Protein AF-A0A8I0MWJ6-F1 (afdb_monomer)

Organism: NCBI:txid1315280

Secondary structure (DSSP, 8-state):
--HHHHHHHHHHHHHHHHHHHHH-HHHHHHHTT----TT---SS--------HHHHHHHHHHHHHHHHHHHHHHHHHHHHHHHHHHHHHHHHH-HHHIIIIIS---THHHHHHHHHHSTT--HHHHHHHHHH-HHHHHHHHHHHTSTTTS--------

Radius of gyration: 36.86 Å; Cα contacts (8 Å, |Δi|>4): 41; chains: 1; bounding box: 84×35×91 Å

Sequence (158 aa):
MTQENKQIRMAQALSERAHDLLISLNFAQKQIGYIHTFDISYGENIAQRTMLEVEIAAAAKRQESSTTHHKYIAKASKHLHSVIEEAIAKQLHDLDTIYHEVVGIQDSVPAIFDILAVRSASVGRLEPLVNDLSWLGRELVSLVNLPQYRKKNSKASK

Solvent-accessible surface area (backbone atoms only — not comparable to full-atom values): 9499 Å² total; per-residue (Å²): 135,60,71,65,63,52,52,54,53,51,52,51,56,51,50,52,53,53,56,34,43,73,75,31,67,71,55,31,32,53,74,74,64,49,67,90,60,92,79,64,82,63,96,65,86,73,86,66,82,80,73,50,73,69,53,53,53,51,50,52,53,53,50,50,53,54,49,51,53,52,50,49,52,52,51,53,50,53,52,52,53,52,53,50,51,50,52,51,52,54,54,64,70,38,53,66,57,42,44,52,71,71,68,54,61,57,75,50,54,62,54,49,51,57,43,64,73,39,98,78,60,49,68,84,71,45,52,63,44,40,63,74,33,67,66,57,47,52,51,52,54,53,56,53,66,33,80,90,62,44,80,77,78,83,72,87,81,131

Structure (mmCIF, N/CA/C/O backbone):
data_AF-A0A8I0MWJ6-F1
#
_entry.id   AF-A0A8I0MWJ6-F1
#
loop_
_atom_site.group_PDB
_atom_site.id
_atom_site.type_symbol
_atom_site.label_atom_id
_atom_site.label_alt_id
_atom_site.label_comp_id
_atom_site.label_asym_id
_atom_site.label_entity_id
_atom_site.label_seq_id
_atom_site.pdbx_PDB_ins_code
_atom_site.Cartn_x
_atom_site.Cartn_y
_atom_site.Cartn_z
_atom_site.occupancy
_atom_site.B_iso_or_equiv
_atom_site.auth_seq_id
_atom_site.auth_comp_id
_atom_site.auth_asym_id
_atom_site.auth_atom_id
_atom_site.pdbx_PDB_model_num
ATOM 1 N N . MET A 1 1 ? 22.028 11.726 53.656 1.00 52.94 1 MET A N 1
ATOM 2 C CA . MET A 1 1 ? 21.129 12.188 52.573 1.00 52.94 1 MET A CA 1
ATOM 3 C C . MET A 1 1 ? 20.619 13.575 52.942 1.00 52.94 1 MET A C 1
ATOM 5 O O . MET A 1 1 ? 19.844 13.688 53.880 1.00 52.94 1 MET A O 1
ATOM 9 N N . THR A 1 2 ? 21.128 14.629 52.302 1.00 75.12 2 THR A N 1
ATOM 10 C CA . THR A 1 2 ? 20.752 16.033 52.566 1.00 75.12 2 THR A CA 1
ATOM 11 C C . THR A 1 2 ? 19.301 16.311 52.160 1.00 75.12 2 THR A C 1
ATOM 13 O O . THR A 1 2 ? 18.804 15.719 51.203 1.00 75.12 2 THR A O 1
ATOM 16 N N . GLN A 1 3 ? 18.604 17.194 52.887 1.00 73.69 3 GLN A N 1
ATOM 17 C CA . GLN A 1 3 ? 17.187 17.507 52.633 1.00 73.69 3 GLN A CA 1
ATOM 18 C C . GLN A 1 3 ? 16.920 18.005 51.205 1.00 73.69 3 GLN A C 1
ATOM 20 O O . GLN A 1 3 ? 15.888 17.689 50.620 1.00 73.69 3 GLN A O 1
ATOM 25 N N . GLU A 1 4 ? 17.889 18.699 50.622 1.00 75.25 4 GLU A N 1
ATOM 26 C CA . GLU A 1 4 ? 17.861 19.191 49.246 1.00 75.25 4 GLU A CA 1
ATOM 27 C C . GLU A 1 4 ? 17.714 18.055 48.218 1.00 75.25 4 GLU A C 1
ATOM 29 O O . GLU A 1 4 ? 16.843 18.089 47.352 1.00 75.25 4 GLU A O 1
ATOM 34 N N . ASN A 1 5 ? 18.448 16.954 48.403 1.00 83.19 5 ASN A N 1
ATOM 35 C CA . ASN A 1 5 ? 18.334 15.770 47.548 1.00 83.19 5 ASN A CA 1
ATOM 36 C C . ASN A 1 5 ? 16.956 15.096 47.644 1.00 83.19 5 ASN A C 1
ATOM 38 O O . ASN A 1 5 ? 16.503 14.465 46.689 1.00 83.19 5 ASN A O 1
ATOM 42 N N . LYS A 1 6 ? 16.269 15.218 48.787 1.00 82.38 6 LYS A N 1
ATOM 43 C CA . LYS A 1 6 ? 14.899 14.714 48.946 1.00 82.38 6 LYS A CA 1
ATOM 44 C C . LYS A 1 6 ? 13.906 15.585 48.172 1.00 82.38 6 LYS A C 1
ATOM 46 O O . LYS A 1 6 ? 13.012 15.041 47.531 1.00 82.38 6 LYS A O 1
ATOM 51 N N . GLN A 1 7 ? 14.073 16.908 48.204 1.00 85.44 7 GLN A N 1
ATOM 52 C CA . GLN A 1 7 ? 13.213 17.839 47.468 1.00 85.44 7 GLN A CA 1
ATOM 53 C C . GLN A 1 7 ? 13.340 17.667 45.952 1.00 85.44 7 GLN A C 1
ATOM 55 O O . GLN A 1 7 ? 12.320 17.584 45.272 1.00 85.44 7 GLN A O 1
ATOM 60 N N . ILE A 1 8 ? 14.562 17.502 45.437 1.00 87.06 8 ILE A N 1
ATOM 61 C CA . ILE A 1 8 ? 14.804 17.262 44.005 1.00 87.06 8 ILE A CA 1
ATOM 62 C C . ILE A 1 8 ? 14.107 15.978 43.539 1.00 87.06 8 ILE A C 1
ATOM 64 O O . ILE A 1 8 ? 13.392 15.988 42.539 1.00 87.06 8 ILE A O 1
ATOM 68 N N . ARG A 1 9 ? 14.230 14.887 44.305 1.00 85.06 9 ARG A N 1
ATOM 69 C CA . ARG A 1 9 ? 13.552 13.619 43.985 1.00 85.06 9 ARG A CA 1
ATOM 70 C C . ARG A 1 9 ? 12.029 13.737 44.017 1.00 85.06 9 ARG A C 1
ATOM 72 O O . ARG A 1 9 ? 11.360 13.142 43.180 1.00 85.06 9 ARG A O 1
ATOM 79 N N . MET A 1 10 ? 11.476 14.502 44.961 1.00 86.06 10 MET A N 1
ATOM 80 C CA . MET A 1 10 ? 10.030 14.747 45.017 1.00 86.06 10 MET A CA 1
ATOM 81 C C . MET A 1 10 ? 9.546 15.557 43.812 1.00 86.06 10 MET A C 1
ATOM 83 O O . MET A 1 10 ? 8.520 15.210 43.236 1.00 86.06 10 MET A O 1
ATOM 87 N N . ALA A 1 11 ? 10.287 16.587 43.397 1.00 89.94 11 ALA A N 1
ATOM 88 C CA . ALA A 1 11 ? 9.952 17.381 42.217 1.00 89.94 11 ALA A CA 1
ATOM 89 C C . ALA A 1 11 ? 9.999 16.544 40.926 1.00 89.94 11 ALA A C 1
ATOM 91 O O . ALA A 1 11 ? 9.089 16.635 40.103 1.00 89.94 11 ALA A O 1
ATOM 92 N N . GLN A 1 12 ? 11.011 15.681 40.781 1.00 90.06 12 GLN A N 1
ATOM 93 C CA . GLN A 1 12 ? 11.120 14.748 39.652 1.00 90.06 12 GLN A CA 1
ATOM 94 C C . GLN A 1 12 ? 9.941 13.769 39.611 1.00 90.06 12 GLN A C 1
ATOM 96 O O . GLN A 1 12 ? 9.262 13.681 38.592 1.00 90.06 12 GLN A O 1
ATOM 101 N N . ALA A 1 13 ? 9.614 13.134 40.741 1.00 87.06 13 ALA A N 1
ATOM 102 C CA . ALA A 1 13 ? 8.480 12.214 40.827 1.00 87.06 13 ALA A CA 1
ATOM 103 C C . ALA A 1 13 ? 7.126 12.899 40.552 1.00 87.06 13 ALA A C 1
ATOM 105 O O . ALA A 1 13 ? 6.216 12.283 39.999 1.00 87.06 13 ALA A O 1
ATOM 106 N N . LEU A 1 14 ? 6.966 14.170 40.941 1.00 88.19 14 LEU A N 1
ATOM 107 C CA . LEU A 1 14 ? 5.748 14.933 40.660 1.00 88.19 14 LEU A CA 1
ATOM 108 C C . LEU A 1 14 ? 5.628 15.274 39.169 1.00 88.19 14 LEU A C 1
ATOM 110 O O . LEU A 1 14 ? 4.539 15.190 38.607 1.00 88.19 14 LEU A O 1
ATOM 114 N N . SER A 1 15 ? 6.751 15.627 38.536 1.00 90.88 15 SER A N 1
ATOM 115 C CA . SER A 1 15 ? 6.820 15.897 37.101 1.00 90.88 15 SER A CA 1
ATOM 116 C C . SER A 1 15 ? 6.465 14.654 36.289 1.00 90.88 15 SER A C 1
ATOM 118 O O . SER A 1 15 ? 5.595 14.725 35.427 1.00 90.88 15 SER A O 1
ATOM 120 N N . GLU A 1 16 ? 7.060 13.501 36.599 1.00 87.19 16 GLU A N 1
ATOM 121 C CA . GLU A 1 16 ? 6.761 12.228 35.923 1.00 87.19 16 GLU A CA 1
ATOM 122 C C . GLU A 1 16 ? 5.267 11.885 36.010 1.00 87.19 16 GLU A C 1
ATOM 124 O O . GLU A 1 16 ? 4.615 11.684 34.988 1.00 87.19 16 GLU A O 1
ATOM 129 N N . ARG A 1 17 ? 4.676 11.972 37.211 1.00 85.56 17 ARG A N 1
ATOM 130 C CA . ARG A 1 17 ? 3.233 11.739 37.407 1.00 85.56 17 ARG A CA 1
ATOM 131 C C . ARG A 1 17 ? 2.350 12.702 36.615 1.00 85.56 17 ARG A C 1
ATOM 133 O O . ARG A 1 17 ? 1.278 12.309 36.161 1.00 85.56 17 ARG A O 1
ATOM 140 N N . ALA A 1 18 ? 2.764 13.961 36.471 1.00 88.88 18 ALA A N 1
ATOM 141 C CA . ALA A 1 18 ? 2.028 14.938 35.674 1.00 88.88 18 ALA A CA 1
ATOM 142 C C . ALA A 1 18 ? 2.074 14.592 34.178 1.00 88.88 18 ALA A C 1
ATOM 144 O O . ALA A 1 18 ? 1.047 14.679 33.507 1.00 88.88 18 ALA A O 1
ATOM 145 N N . HIS A 1 19 ? 3.228 14.145 33.670 1.00 89.06 19 HIS A N 1
ATOM 146 C CA . HIS A 1 19 ? 3.366 13.684 32.287 1.00 89.06 19 HIS A CA 1
ATOM 147 C C . HIS A 1 19 ? 2.505 12.445 32.015 1.00 89.06 19 HIS A C 1
ATOM 149 O O . HIS A 1 19 ? 1.809 12.399 31.002 1.00 89.06 19 HIS A O 1
ATOM 155 N N . ASP A 1 20 ? 2.470 11.487 32.942 1.00 87.31 20 ASP A N 1
ATOM 156 C CA . ASP A 1 20 ? 1.639 10.286 32.799 1.00 87.31 20 ASP A CA 1
ATOM 157 C C . ASP A 1 20 ? 0.139 10.625 32.741 1.00 87.31 20 ASP A C 1
ATOM 159 O O . ASP A 1 20 ? -0.625 10.000 31.998 1.00 87.31 20 ASP A O 1
ATOM 163 N N . LEU A 1 21 ? -0.291 11.652 33.486 1.00 88.19 21 LEU A N 1
ATOM 164 C CA . LEU A 1 21 ? -1.679 12.120 33.498 1.00 88.19 21 LEU A CA 1
ATOM 165 C C . LEU A 1 21 ? -2.094 12.781 32.174 1.00 88.19 21 LEU A C 1
ATOM 167 O O . LEU A 1 21 ? -3.261 12.684 31.792 1.00 88.19 21 LEU A O 1
ATOM 171 N N . LEU A 1 22 ? -1.154 13.418 31.466 1.00 89.38 22 LEU A N 1
ATOM 172 C CA . LEU A 1 22 ? -1.404 14.008 30.145 1.00 89.38 22 LEU A CA 1
ATOM 173 C C . LEU A 1 22 ? -1.684 12.946 29.075 1.00 89.38 22 LEU A C 1
ATOM 175 O O . LEU A 1 22 ? -2.385 13.234 28.108 1.00 89.38 22 LEU A O 1
ATOM 179 N N . ILE A 1 23 ? -1.168 11.726 29.248 1.00 88.38 23 ILE A N 1
ATOM 180 C CA . ILE A 1 23 ? -1.434 10.608 28.338 1.00 88.38 23 ILE A CA 1
ATOM 181 C C . ILE A 1 23 ? -2.853 10.081 28.575 1.00 88.38 23 ILE A C 1
ATOM 183 O O . ILE A 1 23 ? -3.667 10.046 27.654 1.00 88.38 23 ILE A O 1
ATOM 187 N N . SER A 1 24 ? -3.159 9.652 29.805 1.00 83.38 24 SER A N 1
ATOM 188 C CA . SER A 1 24 ? -4.526 9.357 30.258 1.00 83.38 24 SER A CA 1
ATOM 189 C C . SER A 1 24 ? -4.566 9.060 31.759 1.00 83.38 24 SER A C 1
ATOM 191 O O . SER A 1 24 ? -3.588 8.598 32.347 1.00 83.38 24 SER A O 1
ATOM 193 N N . LEU A 1 25 ? -5.748 9.200 32.369 1.00 82.94 25 LEU A N 1
ATOM 194 C CA . LEU A 1 25 ? -5.969 8.831 33.771 1.00 82.94 25 LEU A CA 1
ATOM 195 C C . LEU A 1 25 ? -5.666 7.345 34.052 1.00 82.94 25 LEU A C 1
ATOM 197 O O . LEU A 1 25 ? -5.062 7.024 35.069 1.00 82.94 25 LEU A O 1
ATOM 201 N N . ASN A 1 26 ? -6.045 6.445 33.139 1.00 76.81 26 ASN A N 1
ATOM 202 C CA . ASN A 1 26 ? -5.814 5.001 33.280 1.00 76.81 26 ASN A CA 1
ATOM 203 C C . ASN A 1 26 ? -4.313 4.660 33.194 1.00 76.81 26 ASN A C 1
ATOM 205 O O . ASN A 1 26 ? -3.811 3.827 33.945 1.00 76.81 26 ASN A O 1
ATOM 209 N N . PHE A 1 27 ? -3.572 5.343 32.317 1.00 80.25 27 PHE A N 1
ATOM 210 C CA . PHE A 1 27 ? -2.122 5.181 32.203 1.00 80.25 27 PHE A CA 1
ATOM 211 C C . PHE A 1 27 ? -1.400 5.633 33.481 1.00 80.25 27 PHE A C 1
ATOM 213 O O . PHE A 1 27 ? -0.633 4.858 34.052 1.00 80.25 27 PHE A O 1
ATOM 220 N N . ALA A 1 28 ? -1.734 6.823 33.995 1.00 83.25 28 ALA A N 1
ATOM 221 C CA . ALA A 1 28 ? -1.195 7.325 35.260 1.00 83.25 28 ALA A CA 1
ATOM 222 C C . ALA A 1 28 ? -1.490 6.384 36.439 1.00 83.25 28 ALA A C 1
ATOM 224 O O . ALA A 1 28 ? -0.613 6.129 37.261 1.00 83.25 28 ALA A O 1
ATOM 225 N N . GLN A 1 29 ? -2.702 5.8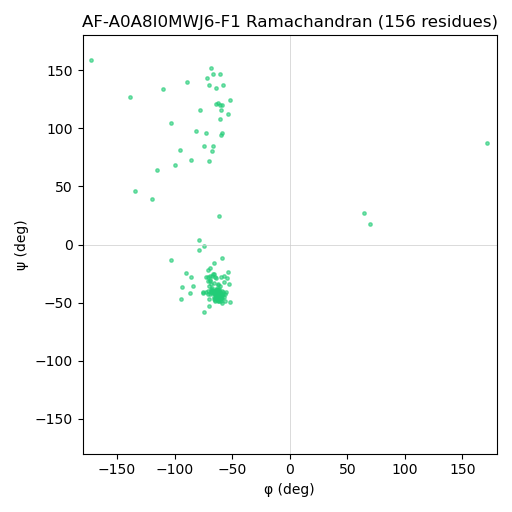19 36.496 1.00 79.44 29 GLN A N 1
ATOM 226 C CA . GLN A 1 29 ? -3.100 4.835 37.508 1.00 79.44 29 GLN A CA 1
ATOM 227 C C . GLN A 1 29 ? -2.259 3.551 37.439 1.00 79.44 29 GLN A C 1
ATOM 229 O O . GLN A 1 29 ? -1.773 3.077 38.465 1.00 79.44 29 GLN A O 1
ATOM 234 N N . LYS A 1 30 ? -1.999 3.013 36.245 1.00 79.25 30 LYS A N 1
ATOM 235 C CA . LYS A 1 30 ? -1.130 1.835 36.094 1.00 79.25 30 LYS A CA 1
ATOM 236 C C . LYS A 1 30 ? 0.303 2.102 36.555 1.00 79.25 30 LYS A C 1
ATOM 238 O O . LYS A 1 30 ? 0.875 1.257 37.239 1.00 79.25 30 LYS A O 1
ATOM 243 N N . GLN A 1 31 ? 0.859 3.270 36.229 1.00 74.19 31 GLN A N 1
ATOM 244 C CA . GLN A 1 31 ? 2.238 3.634 36.574 1.00 74.19 31 GLN A CA 1
ATOM 245 C C . GLN A 1 31 ? 2.460 3.728 38.092 1.00 74.19 31 GLN A C 1
ATOM 247 O O . GLN A 1 31 ? 3.488 3.293 38.607 1.00 74.19 31 GLN A O 1
ATOM 252 N N . ILE A 1 32 ? 1.475 4.249 38.832 1.00 77.69 32 ILE A N 1
ATOM 253 C CA . ILE A 1 32 ? 1.527 4.326 40.302 1.00 77.69 32 ILE A CA 1
ATOM 254 C C . ILE A 1 32 ? 1.208 2.986 40.989 1.00 77.69 32 ILE A C 1
ATOM 256 O O . ILE A 1 32 ? 1.122 2.941 42.216 1.00 77.69 32 ILE A O 1
ATOM 260 N N . GLY A 1 33 ? 1.004 1.905 40.227 1.00 67.50 33 GLY A N 1
ATOM 261 C CA . GLY A 1 33 ? 0.577 0.611 40.760 1.00 67.50 33 GLY A CA 1
ATOM 262 C C . GLY A 1 33 ? -0.863 0.618 41.280 1.00 67.50 33 GLY A C 1
ATOM 263 O O . GLY A 1 33 ? -1.244 -0.274 42.036 1.00 67.50 33 GLY A O 1
ATOM 264 N N . TYR A 1 34 ? -1.673 1.608 40.885 1.00 63.53 34 TYR A N 1
ATOM 265 C CA . TYR A 1 34 ? -3.110 1.622 41.133 1.00 63.53 34 TYR A CA 1
ATOM 266 C C . TYR A 1 34 ? -3.757 0.625 40.176 1.00 63.53 34 TYR A C 1
ATOM 268 O O . TYR A 1 34 ? -4.185 0.934 39.064 1.00 63.53 34 TYR A O 1
ATOM 276 N N . ILE A 1 35 ? -3.760 -0.627 40.610 1.00 58.09 35 ILE A N 1
ATOM 277 C CA . ILE A 1 35 ? -4.554 -1.682 40.006 1.00 58.09 35 ILE A CA 1
ATOM 278 C C . ILE A 1 35 ? -6.021 -1.271 40.235 1.00 58.09 35 ILE A C 1
ATOM 280 O O . ILE A 1 35 ? -6.384 -0.830 41.325 1.00 58.09 35 ILE A O 1
ATOM 284 N N . HIS A 1 36 ? -6.876 -1.377 39.217 1.00 48.28 36 HIS A N 1
ATOM 285 C CA . HIS A 1 36 ? -8.324 -1.239 39.390 1.00 48.28 36 HIS A CA 1
ATOM 286 C C . HIS A 1 36 ? -8.807 -2.428 40.228 1.00 48.28 36 HIS A C 1
ATOM 288 O O . HIS A 1 36 ? -9.187 -3.473 39.710 1.00 48.28 36 HIS A O 1
ATOM 294 N N . THR A 1 37 ? -8.719 -2.302 41.545 1.00 47.12 37 THR A N 1
ATOM 295 C CA . THR A 1 37 ? -9.030 -3.383 42.473 1.00 47.12 37 THR A CA 1
ATOM 296 C C . THR A 1 37 ? -10.424 -3.150 42.992 1.00 47.12 37 THR A C 1
ATOM 298 O O . THR A 1 37 ? -10.630 -2.834 44.159 1.00 47.12 37 THR A O 1
ATOM 301 N N . PHE A 1 38 ? -11.392 -3.305 42.095 1.00 46.88 38 PHE A N 1
ATOM 302 C CA . PHE A 1 38 ? -12.711 -3.720 42.549 1.00 46.88 38 PHE A CA 1
ATOM 303 C C . PHE A 1 38 ? -12.748 -5.212 42.922 1.00 46.88 38 PHE A C 1
ATOM 305 O O . PHE A 1 38 ? -13.755 -5.642 43.455 1.00 46.88 38 PHE A O 1
ATOM 312 N N . ASP A 1 39 ? -11.633 -5.948 42.780 1.00 47.94 39 ASP A N 1
ATOM 313 C CA . ASP A 1 39 ? -11.467 -7.324 43.273 1.00 47.94 39 ASP A CA 1
ATOM 314 C C . ASP A 1 39 ? -10.115 -7.551 43.992 1.00 47.94 39 ASP A C 1
ATOM 316 O O . ASP A 1 39 ? -9.424 -8.540 43.752 1.00 47.94 39 ASP A O 1
ATOM 320 N N . ILE A 1 40 ? -9.689 -6.650 44.891 1.00 44.03 40 ILE A N 1
ATOM 321 C CA . ILE A 1 40 ? -8.752 -7.064 45.957 1.00 44.03 40 ILE A CA 1
ATOM 322 C C . ILE A 1 40 ? -9.539 -7.208 47.248 1.00 44.03 40 ILE A C 1
ATOM 324 O O . ILE A 1 40 ? -9.893 -6.232 47.906 1.00 44.03 40 ILE A O 1
ATOM 328 N N . SER A 1 41 ? -9.774 -8.468 47.609 1.00 49.31 41 SER A N 1
ATOM 329 C CA . SER A 1 41 ? -10.232 -8.888 48.928 1.00 49.31 41 SER A CA 1
ATOM 330 C C . SER A 1 41 ? -9.124 -8.641 49.959 1.00 49.31 41 SER A C 1
ATOM 332 O O . SER A 1 41 ? -8.399 -9.559 50.341 1.00 49.31 41 SER A O 1
ATOM 334 N N . TYR A 1 42 ? -8.987 -7.397 50.425 1.00 44.81 42 TYR A N 1
ATOM 335 C CA . TYR A 1 42 ? -8.400 -7.149 51.741 1.00 44.81 42 TYR A CA 1
ATOM 336 C C . TYR A 1 42 ? -9.346 -7.785 52.761 1.00 44.81 42 TYR A C 1
ATOM 338 O O . TYR A 1 42 ? -10.532 -7.479 52.759 1.00 44.81 42 TYR A O 1
ATOM 346 N N . GLY A 1 43 ? -8.838 -8.729 53.553 1.00 54.44 43 GLY A N 1
ATOM 347 C CA . GLY A 1 43 ? -9.591 -9.709 54.345 1.00 54.44 43 GLY A CA 1
ATOM 348 C C . GLY A 1 43 ? -10.540 -9.203 55.439 1.00 54.44 43 GLY A C 1
ATOM 349 O O . GLY A 1 43 ? -10.841 -9.981 56.333 1.00 54.44 43 GLY A O 1
ATOM 350 N N . GLU A 1 44 ? -11.054 -7.975 55.371 1.00 54.59 44 GLU A N 1
ATOM 351 C CA . GLU A 1 44 ? -12.229 -7.539 56.126 1.00 54.59 44 GLU A CA 1
ATOM 352 C C . GLU A 1 44 ? -13.152 -6.677 55.254 1.00 54.59 44 GLU A C 1
ATOM 354 O O . 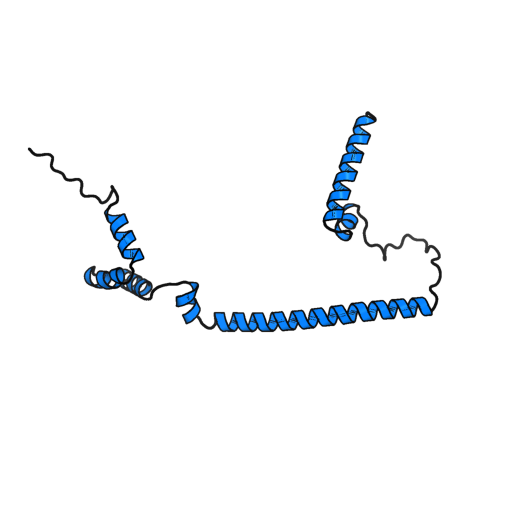GLU A 1 44 ? -12.749 -5.687 54.641 1.00 54.59 44 GLU A O 1
ATOM 359 N N . ASN A 1 45 ? -14.424 -7.075 55.209 1.00 53.38 45 ASN A N 1
ATOM 360 C CA . ASN A 1 45 ? -15.484 -6.397 54.475 1.00 53.38 45 ASN A CA 1
ATOM 361 C C . ASN A 1 45 ? -15.836 -5.098 55.220 1.00 53.38 45 ASN A C 1
ATOM 363 O O . ASN A 1 45 ? -16.581 -5.114 56.200 1.00 53.38 45 ASN A O 1
ATOM 367 N N . ILE A 1 46 ? -15.260 -3.970 54.800 1.00 56.16 46 ILE A N 1
ATOM 368 C CA . ILE A 1 46 ? -15.663 -2.657 55.312 1.00 56.16 46 ILE A CA 1
ATOM 369 C C . ILE A 1 46 ? -17.140 -2.489 54.954 1.00 56.16 46 ILE A C 1
ATOM 371 O O . ILE A 1 46 ? -17.479 -2.537 53.774 1.00 56.16 46 ILE A O 1
ATOM 375 N N . ALA A 1 47 ? -18.008 -2.313 55.955 1.00 56.72 47 ALA A N 1
ATOM 376 C CA . ALA A 1 47 ? -19.449 -2.188 55.757 1.00 56.72 47 ALA A CA 1
ATOM 377 C C . ALA A 1 47 ? -19.763 -0.981 54.857 1.00 56.72 47 ALA A C 1
ATOM 379 O O . ALA A 1 47 ? -19.852 0.163 55.306 1.00 56.72 47 ALA A O 1
ATOM 380 N N . GLN A 1 48 ? -19.897 -1.237 53.559 1.00 58.00 48 GLN A N 1
ATOM 381 C CA . GLN A 1 48 ? -20.381 -0.257 52.605 1.00 58.00 48 GLN A CA 1
ATOM 382 C C . GLN A 1 48 ? -21.875 -0.058 52.854 1.00 58.00 48 GLN A C 1
ATOM 384 O O . GLN A 1 48 ? -22.599 -1.001 53.181 1.00 58.00 48 GLN A O 1
ATOM 389 N N . ARG A 1 49 ? -22.351 1.182 52.709 1.00 69.62 49 ARG A N 1
ATOM 390 C CA . ARG A 1 49 ? -23.783 1.486 52.764 1.00 69.62 49 ARG A CA 1
ATOM 391 C C . ARG A 1 49 ? -24.511 0.559 51.787 1.00 69.62 49 ARG A C 1
ATOM 393 O O . ARG A 1 49 ? -24.181 0.546 50.604 1.00 69.62 49 ARG A O 1
ATOM 400 N N . THR A 1 50 ? -25.500 -0.192 52.269 1.00 69.50 50 THR A N 1
ATOM 401 C CA . THR A 1 50 ? -26.378 -0.983 51.402 1.00 69.50 50 THR A CA 1
ATOM 402 C C . THR A 1 50 ? -27.071 -0.029 50.437 1.00 69.50 50 THR A C 1
ATOM 404 O O . THR A 1 50 ? -27.809 0.859 50.877 1.00 69.50 50 THR A O 1
ATOM 407 N N . MET A 1 51 ? -26.785 -0.173 49.141 1.00 67.56 51 MET A N 1
ATOM 408 C CA . MET A 1 51 ? -27.437 0.628 48.111 1.00 67.56 51 MET A CA 1
ATOM 409 C C . MET A 1 51 ? -28.945 0.429 48.195 1.00 67.56 51 MET A C 1
ATOM 411 O O . MET A 1 51 ? -29.433 -0.689 48.372 1.00 67.56 51 MET A O 1
ATOM 415 N N . LEU A 1 52 ? -29.679 1.529 48.077 1.00 82.50 52 LEU A N 1
ATOM 416 C CA . LEU A 1 52 ? -31.134 1.467 48.009 1.00 82.50 52 LEU A CA 1
ATOM 417 C C . LEU A 1 52 ? -31.542 0.805 46.683 1.00 82.50 52 LEU A C 1
ATOM 419 O O . LEU A 1 52 ? -30.842 0.942 45.679 1.00 82.50 52 LEU A O 1
ATOM 423 N N . GLU A 1 53 ? -32.696 0.136 46.638 1.00 80.19 53 GLU A N 1
ATOM 424 C CA . GLU A 1 53 ? -33.182 -0.545 45.421 1.00 80.19 53 GLU A CA 1
ATOM 425 C C . GLU A 1 53 ? -33.213 0.384 44.192 1.00 80.19 53 GLU A C 1
ATOM 427 O O . GLU A 1 53 ? -32.890 -0.022 43.075 1.00 80.19 53 GLU A O 1
ATOM 432 N N . VAL A 1 54 ? -33.511 1.668 44.409 1.00 81.44 54 VAL A N 1
ATOM 433 C CA . VAL A 1 54 ? -33.505 2.708 43.370 1.00 81.44 54 VAL A CA 1
ATOM 434 C C . VAL A 1 54 ? -32.110 2.997 42.806 1.00 81.44 54 VAL A C 1
ATOM 436 O O . VAL A 1 54 ? -31.978 3.297 41.620 1.00 81.44 54 VAL A O 1
ATOM 439 N N . GLU A 1 55 ? -31.061 2.886 43.620 1.00 77.38 55 GLU A N 1
ATOM 440 C CA . GLU A 1 55 ? -29.673 3.102 43.199 1.00 77.38 55 GLU A CA 1
ATOM 441 C C . GLU A 1 55 ? -29.171 1.913 42.377 1.00 77.38 55 GLU A C 1
ATOM 443 O O . GLU A 1 55 ? -28.553 2.116 41.330 1.00 77.38 55 GLU A O 1
ATOM 448 N N . ILE A 1 56 ? -29.523 0.689 42.788 1.00 80.69 56 ILE A N 1
ATOM 449 C CA . ILE A 1 56 ? -29.220 -0.548 42.053 1.00 80.69 56 ILE A CA 1
ATOM 450 C C . ILE A 1 56 ? -29.909 -0.527 40.683 1.00 80.69 56 ILE A C 1
ATOM 452 O O . ILE A 1 56 ? -29.261 -0.747 39.658 1.00 80.69 56 ILE A O 1
ATOM 456 N N . ALA A 1 57 ? -31.201 -0.183 40.640 1.00 80.06 57 ALA A N 1
ATOM 457 C CA . ALA A 1 57 ? -31.954 -0.076 39.392 1.00 80.06 57 ALA A CA 1
ATOM 458 C C . ALA A 1 57 ? -31.400 1.026 38.468 1.00 80.06 57 ALA A C 1
ATOM 460 O O . ALA A 1 57 ? -31.277 0.828 37.256 1.00 80.06 57 ALA A O 1
ATOM 461 N N . ALA A 1 58 ? -31.011 2.180 39.023 1.00 79.81 58 ALA A N 1
ATOM 462 C CA . ALA A 1 58 ? -30.403 3.260 38.249 1.00 79.81 58 ALA A CA 1
ATOM 463 C C . ALA A 1 58 ? -29.013 2.882 37.709 1.00 79.81 58 ALA A C 1
ATOM 465 O O . ALA A 1 58 ? -28.690 3.220 36.568 1.00 79.81 58 ALA A O 1
ATOM 466 N N . ALA A 1 59 ? -28.195 2.176 38.493 1.00 76.38 59 ALA A N 1
ATOM 467 C CA . ALA A 1 59 ? -26.885 1.687 38.068 1.00 76.38 59 ALA A CA 1
ATOM 468 C C . ALA A 1 59 ? -27.010 0.644 36.949 1.00 76.38 59 ALA A C 1
ATOM 470 O O . ALA A 1 59 ? -26.370 0.796 35.907 1.00 76.38 59 ALA A O 1
ATOM 471 N N . ALA A 1 60 ? -27.905 -0.337 37.108 1.00 77.94 60 ALA A N 1
ATOM 472 C CA . ALA A 1 60 ? -28.193 -1.337 36.083 1.00 77.94 60 ALA A CA 1
ATOM 473 C C . ALA A 1 60 ? -28.648 -0.683 34.768 1.00 77.94 60 ALA A C 1
ATOM 475 O O . ALA A 1 60 ? -28.111 -0.994 33.706 1.00 77.94 60 ALA A O 1
ATOM 476 N N . LYS A 1 61 ? -29.547 0.309 34.838 1.00 78.19 61 LYS A N 1
ATOM 477 C CA . LYS A 1 61 ? -30.029 1.048 33.659 1.00 78.19 61 LYS A CA 1
ATOM 478 C C . LYS A 1 61 ? -28.929 1.854 32.959 1.00 78.19 61 LYS A C 1
ATOM 480 O O . LYS A 1 61 ? -28.900 1.904 31.731 1.00 78.19 61 LYS A O 1
ATOM 485 N N . ARG A 1 62 ? -28.013 2.480 33.713 1.00 73.69 62 ARG A N 1
ATOM 486 C CA . ARG A 1 62 ? -26.844 3.189 33.146 1.00 73.69 62 ARG A CA 1
ATOM 487 C C . ARG A 1 62 ? -25.858 2.227 32.488 1.00 73.69 62 ARG A C 1
ATOM 489 O O . ARG A 1 62 ? -25.261 2.558 31.465 1.00 73.69 62 ARG A O 1
ATOM 496 N N . GLN A 1 63 ? -25.676 1.045 33.067 1.00 70.75 63 GLN A N 1
ATOM 497 C CA . GLN A 1 63 ? -24.791 0.033 32.507 1.00 70.75 63 GLN A CA 1
ATOM 498 C C . GLN A 1 63 ? -25.385 -0.570 31.234 1.00 70.75 63 GLN A C 1
ATOM 500 O O . GLN A 1 63 ? -24.691 -0.677 30.226 1.00 70.75 63 GLN A O 1
ATOM 505 N N . GLU A 1 64 ? -26.684 -0.862 31.231 1.00 69.31 64 GLU A N 1
ATOM 506 C CA . GLU A 1 64 ? -27.393 -1.332 30.046 1.00 69.31 64 GLU A CA 1
ATOM 507 C C . GLU A 1 64 ? -27.314 -0.305 28.907 1.00 69.31 64 GLU A C 1
ATOM 509 O O . GLU A 1 64 ? -26.873 -0.664 27.816 1.00 69.31 64 GLU A O 1
ATOM 514 N N . SER A 1 65 ? -27.605 0.978 29.160 1.00 65.12 65 SER A N 1
ATOM 515 C CA . SER A 1 65 ? -27.532 2.024 28.127 1.00 65.12 65 SER A CA 1
ATOM 516 C C . SER A 1 65 ? -26.114 2.244 27.586 1.00 65.12 65 SER A C 1
ATOM 518 O O . SER A 1 65 ? -25.919 2.361 26.376 1.00 65.12 65 SER A O 1
ATOM 520 N N . SER A 1 66 ? -25.098 2.235 28.452 1.00 65.19 66 SER A N 1
ATOM 521 C CA . SER A 1 66 ? -23.697 2.300 28.019 1.00 65.19 66 SER A CA 1
ATOM 522 C C . SER A 1 66 ? -23.338 1.104 27.134 1.00 65.19 66 SER A C 1
ATOM 524 O O . SER A 1 66 ? -22.709 1.259 26.085 1.00 65.19 66 SER A O 1
ATOM 526 N N . THR A 1 67 ? -23.786 -0.103 27.493 1.00 74.44 67 THR A N 1
ATOM 527 C CA . THR A 1 67 ? -23.503 -1.296 26.685 1.00 74.44 67 THR A CA 1
ATOM 528 C C . THR A 1 67 ? -24.257 -1.303 25.360 1.00 74.44 67 THR A C 1
ATOM 530 O O . THR A 1 67 ? -23.694 -1.754 24.366 1.00 74.44 67 THR A O 1
ATOM 533 N N . THR A 1 68 ? -25.496 -0.806 25.292 1.00 72.81 68 THR A N 1
ATOM 534 C CA . THR A 1 68 ? -26.268 -0.773 24.040 1.00 72.81 68 THR A CA 1
ATOM 535 C C . THR A 1 68 ? -25.681 0.223 23.047 1.00 72.81 68 THR A C 1
ATOM 537 O O . THR A 1 68 ? -25.510 -0.131 21.879 1.00 72.81 68 THR A O 1
ATOM 540 N N . HIS A 1 69 ? -25.274 1.412 23.501 1.00 75.62 69 HIS A N 1
ATOM 541 C CA . HIS A 1 69 ? -24.582 2.386 22.653 1.00 75.62 69 HIS A CA 1
ATOM 542 C C . HIS A 1 69 ? -23.246 1.848 22.133 1.00 75.62 69 HIS A C 1
ATOM 544 O O . HIS A 1 69 ? -22.991 1.908 20.928 1.00 75.62 69 HIS A O 1
ATOM 550 N N . HIS A 1 70 ? -22.425 1.242 22.995 1.00 76.12 70 HIS A N 1
ATOM 551 C CA . HIS A 1 70 ? -21.172 0.621 22.557 1.00 76.12 70 HIS A CA 1
ATOM 552 C C . HIS A 1 70 ? -21.404 -0.535 21.576 1.00 76.12 70 HIS A C 1
ATOM 554 O O . HIS A 1 70 ? -20.701 -0.634 20.571 1.00 76.12 70 HIS A O 1
ATOM 560 N N . LYS A 1 71 ? -22.421 -1.377 21.806 1.00 82.88 71 LYS A N 1
ATOM 561 C CA . LYS A 1 71 ? -22.801 -2.458 20.879 1.00 82.88 71 LYS A CA 1
ATOM 562 C C . LYS A 1 71 ? -23.244 -1.913 19.521 1.00 82.88 71 LYS A C 1
ATOM 564 O O . LYS A 1 71 ? -22.889 -2.492 18.496 1.00 82.88 71 LYS A O 1
ATOM 569 N N . TYR A 1 72 ? -23.984 -0.806 19.497 1.00 85.94 72 TYR A N 1
ATOM 570 C CA . TYR A 1 72 ? -24.408 -0.158 18.256 1.00 85.94 72 TYR A CA 1
ATOM 571 C C . TYR A 1 72 ? -23.213 0.382 17.461 1.00 85.94 72 TYR A C 1
ATOM 573 O O . TYR A 1 72 ? -23.082 0.081 16.275 1.00 85.94 72 TYR A O 1
ATOM 581 N N . ILE A 1 73 ? -22.301 1.100 18.123 1.00 85.81 73 ILE A N 1
ATOM 582 C CA . ILE A 1 73 ? -21.078 1.627 17.498 1.00 85.81 73 ILE A CA 1
ATOM 583 C C . ILE A 1 73 ? -20.205 0.481 16.972 1.00 85.81 73 ILE A C 1
ATOM 585 O O . ILE A 1 73 ? -19.746 0.530 15.833 1.00 85.81 73 ILE A O 1
ATOM 589 N N . ALA A 1 74 ? -20.029 -0.585 17.756 1.00 85.44 74 ALA A N 1
ATOM 590 C CA . ALA A 1 74 ? -19.272 -1.760 17.332 1.00 85.44 74 ALA A CA 1
ATOM 591 C C . ALA A 1 74 ? -19.903 -2.444 16.108 1.00 85.44 74 ALA A C 1
ATOM 593 O O . ALA A 1 74 ? -19.190 -2.849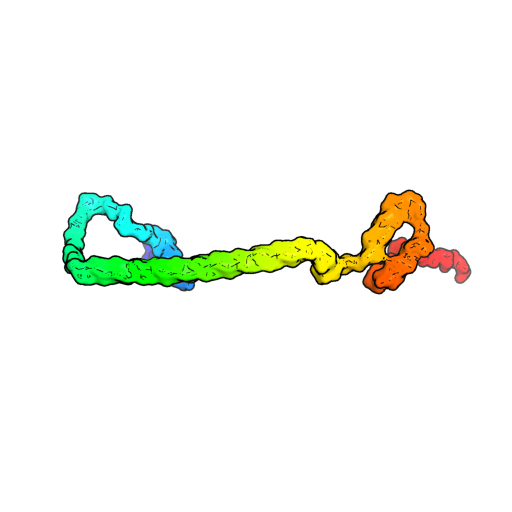 15.190 1.00 85.44 74 ALA A O 1
ATOM 594 N N . LYS A 1 75 ? -21.239 -2.534 16.051 1.00 90.06 75 LYS A N 1
ATOM 595 C CA . LYS A 1 75 ? -21.960 -3.096 14.899 1.00 90.06 75 LYS A CA 1
ATOM 596 C C . LYS A 1 75 ? -21.796 -2.233 13.646 1.00 90.06 75 LYS A C 1
ATOM 598 O O . LYS A 1 75 ? -21.525 -2.778 12.579 1.00 90.06 75 LYS A O 1
ATOM 603 N N . ALA A 1 76 ? -21.931 -0.913 13.777 1.00 90.44 76 ALA A N 1
ATOM 604 C CA . ALA A 1 76 ? -21.723 0.025 12.675 1.00 90.44 76 ALA A CA 1
ATOM 605 C C . ALA A 1 76 ? -20.279 -0.039 12.154 1.00 90.44 76 ALA A C 1
ATOM 607 O O . ALA A 1 76 ? -20.062 -0.155 10.951 1.00 90.44 76 ALA A O 1
ATOM 608 N N . SER A 1 77 ? -19.304 -0.067 13.066 1.00 89.56 77 SER A N 1
ATOM 609 C CA . SER A 1 77 ? -17.888 -0.231 12.735 1.00 89.56 77 SER A CA 1
ATOM 610 C C . SER A 1 77 ? -17.629 -1.544 11.997 1.00 89.56 77 SER A C 1
ATOM 612 O O . SER A 1 77 ? -17.000 -1.537 10.943 1.00 89.56 77 SER A O 1
ATOM 614 N N . LYS A 1 78 ? -18.166 -2.672 12.479 1.00 92.81 78 LYS A N 1
ATOM 615 C CA . LYS A 1 78 ? -18.004 -3.974 11.813 1.00 92.81 78 LYS A CA 1
ATOM 616 C C . LYS A 1 78 ? -18.576 -3.975 10.395 1.00 92.81 78 LYS A C 1
ATOM 618 O O . LYS A 1 78 ? -17.960 -4.527 9.490 1.00 92.81 78 LYS A O 1
ATOM 623 N N . HIS A 1 79 ? -19.743 -3.363 10.202 1.00 93.50 79 HIS A N 1
ATOM 624 C CA . HIS A 1 79 ? -20.343 -3.255 8.876 1.00 93.50 79 HIS A CA 1
ATOM 625 C C . HIS A 1 79 ? -19.478 -2.413 7.932 1.00 93.50 79 HIS A C 1
ATOM 627 O O . HIS A 1 79 ? -19.216 -2.835 6.812 1.00 93.50 79 HIS A O 1
ATOM 633 N N . LEU A 1 80 ? -18.976 -1.274 8.410 1.00 94.00 80 LEU A N 1
ATOM 634 C CA . LEU A 1 80 ? -18.100 -0.402 7.633 1.00 94.00 80 LEU A CA 1
ATOM 635 C C . LEU A 1 80 ? -16.791 -1.103 7.240 1.00 94.00 80 LEU A C 1
ATOM 637 O O . LEU A 1 80 ? -16.411 -1.048 6.075 1.00 94.00 80 LEU A O 1
ATOM 641 N N . HIS A 1 81 ? -16.151 -1.821 8.167 1.00 94.06 81 HIS A N 1
ATOM 642 C CA . HIS A 1 81 ? -14.958 -2.616 7.853 1.00 94.06 81 HIS A CA 1
ATOM 643 C C . HIS A 1 81 ? -15.246 -3.680 6.790 1.00 94.06 81 HIS A C 1
ATOM 645 O O . HIS A 1 81 ? -14.480 -3.796 5.844 1.00 94.06 81 HIS A O 1
ATOM 651 N N . SER A 1 82 ? -16.379 -4.386 6.883 1.00 94.12 82 SER A N 1
ATOM 652 C CA . SER A 1 82 ? -16.767 -5.388 5.881 1.00 94.12 82 SER A CA 1
ATOM 653 C C . SER A 1 82 ? -16.934 -4.791 4.481 1.00 94.12 82 SER A C 1
ATOM 655 O O . SER A 1 82 ? -16.517 -5.408 3.508 1.00 94.12 82 SER A O 1
ATOM 657 N N . VAL A 1 83 ? -17.529 -3.599 4.369 1.00 94.69 83 VAL A N 1
ATOM 658 C CA . VAL A 1 83 ? -17.702 -2.914 3.076 1.00 94.69 83 VAL A CA 1
ATOM 659 C C . VAL A 1 83 ? -16.353 -2.465 2.510 1.00 94.69 83 VAL A C 1
ATOM 661 O O . VAL A 1 83 ? -16.115 -2.589 1.311 1.00 94.69 83 VAL A O 1
ATOM 664 N N . ILE A 1 84 ? -15.458 -1.963 3.364 1.00 93.75 84 ILE A N 1
ATOM 665 C CA . ILE A 1 84 ? -14.106 -1.567 2.954 1.00 93.75 84 ILE A CA 1
ATOM 666 C C . ILE A 1 84 ? -13.305 -2.786 2.493 1.00 93.75 84 ILE A C 1
ATOM 668 O O . ILE A 1 84 ? -12.671 -2.726 1.444 1.00 93.75 84 ILE A O 1
ATOM 672 N N . GLU A 1 85 ? -13.347 -3.890 3.237 1.00 93.69 85 GLU A N 1
ATOM 673 C CA . GLU A 1 85 ? -12.674 -5.136 2.863 1.00 93.69 85 GLU A CA 1
ATOM 674 C C . GLU A 1 85 ? -13.172 -5.660 1.516 1.00 93.69 85 GLU A C 1
ATOM 676 O O . GLU A 1 85 ? -12.360 -6.035 0.674 1.00 93.69 85 GLU A O 1
ATOM 681 N N . GLU A 1 86 ? -14.483 -5.627 1.272 1.00 94.31 86 GLU A N 1
ATOM 682 C CA . GLU A 1 86 ? -15.061 -6.037 -0.009 1.00 94.31 86 GLU A CA 1
ATOM 683 C C . GLU A 1 86 ? -14.622 -5.116 -1.157 1.00 94.31 86 GLU A C 1
ATOM 685 O O . GLU A 1 86 ? -14.256 -5.596 -2.232 1.00 94.31 86 GLU A O 1
ATOM 690 N N . ALA A 1 87 ? -14.587 -3.800 -0.931 1.00 88.00 87 ALA A N 1
ATOM 691 C CA . ALA A 1 87 ? -14.112 -2.837 -1.923 1.00 88.00 87 ALA A CA 1
ATOM 692 C C . ALA A 1 87 ? -12.622 -3.034 -2.250 1.00 88.00 87 ALA A C 1
ATOM 694 O O . ALA A 1 87 ? -12.253 -3.064 -3.425 1.00 88.00 87 ALA A O 1
ATOM 695 N N . ILE A 1 88 ? -11.782 -3.232 -1.229 1.00 86.50 88 ILE A N 1
ATOM 696 C CA . ILE A 1 88 ? -10.354 -3.531 -1.398 1.00 86.50 88 ILE A CA 1
ATOM 697 C C . ILE A 1 88 ? -10.180 -4.855 -2.141 1.00 86.50 88 ILE A C 1
ATOM 699 O O . ILE A 1 88 ? -9.407 -4.918 -3.091 1.00 86.50 88 ILE A O 1
ATOM 703 N N . ALA A 1 89 ? -10.908 -5.904 -1.755 1.00 87.81 89 ALA A N 1
ATOM 704 C CA . ALA A 1 89 ? -10.826 -7.207 -2.407 1.00 87.81 89 ALA A CA 1
ATOM 705 C C . ALA A 1 89 ? -11.236 -7.129 -3.883 1.00 87.81 89 ALA A C 1
ATOM 707 O O . ALA A 1 89 ? -10.577 -7.722 -4.736 1.00 87.81 89 ALA A O 1
ATOM 708 N N . LYS A 1 90 ? -12.283 -6.356 -4.197 1.00 87.44 90 LYS A N 1
ATOM 709 C CA . LYS A 1 90 ? -12.728 -6.112 -5.572 1.00 87.44 90 LYS A CA 1
ATOM 710 C C . LYS A 1 90 ? -11.668 -5.376 -6.389 1.00 87.44 90 LYS A C 1
ATOM 712 O O . LYS A 1 90 ? -11.416 -5.764 -7.524 1.00 87.44 90 LYS A O 1
ATOM 717 N N . GLN A 1 91 ? -11.034 -4.357 -5.813 1.00 78.12 91 GLN A N 1
ATOM 718 C CA . GLN A 1 91 ? -9.975 -3.603 -6.485 1.00 78.12 91 GLN A CA 1
ATOM 719 C C . GLN A 1 91 ? -8.685 -4.423 -6.636 1.00 78.12 91 GLN A C 1
ATOM 721 O O . GLN A 1 91 ? -7.994 -4.293 -7.636 1.00 78.12 91 GLN A O 1
ATOM 726 N N . LEU A 1 92 ? -8.394 -5.326 -5.694 1.00 78.75 92 LEU A N 1
ATOM 727 C CA . LEU A 1 92 ? -7.265 -6.254 -5.781 1.00 78.75 92 LEU A CA 1
ATOM 728 C C . LEU A 1 92 ? -7.472 -7.353 -6.835 1.00 78.75 92 LEU A C 1
ATOM 730 O O . LEU A 1 92 ? -6.503 -7.865 -7.389 1.00 78.75 92 LEU A O 1
ATOM 734 N N . HIS A 1 93 ? -8.725 -7.716 -7.115 1.00 82.81 93 HIS A N 1
ATOM 735 C CA . HIS A 1 93 ? -9.064 -8.654 -8.188 1.00 82.81 93 HIS A CA 1
ATOM 736 C C . HIS A 1 93 ? -8.861 -8.056 -9.584 1.00 82.81 93 HIS A C 1
ATOM 738 O O . HIS A 1 93 ? -8.687 -8.799 -10.549 1.00 82.81 93 HIS A O 1
ATOM 744 N N . ASP A 1 94 ? -8.864 -6.727 -9.689 1.00 79.56 94 ASP A N 1
ATOM 745 C CA . ASP A 1 94 ? -8.560 -6.008 -10.918 1.00 79.56 94 ASP A CA 1
ATOM 746 C C . ASP A 1 94 ? -7.044 -5.804 -11.063 1.00 79.56 94 ASP A C 1
ATOM 748 O O . ASP A 1 94 ? -6.485 -4.723 -10.858 1.00 79.56 94 ASP A O 1
ATOM 752 N N . LEU A 1 95 ? -6.362 -6.907 -11.381 1.00 71.38 95 LEU A N 1
ATOM 753 C CA . LEU A 1 95 ? -4.916 -6.927 -11.598 1.00 71.38 95 LEU A CA 1
ATOM 754 C C . LEU A 1 95 ? -4.485 -6.005 -12.741 1.00 71.38 95 LEU A C 1
ATOM 756 O O . LEU A 1 95 ? -3.364 -5.505 -12.707 1.00 71.38 95 LEU A O 1
ATOM 760 N N . ASP A 1 96 ? -5.358 -5.773 -13.720 1.00 69.94 96 ASP A N 1
ATOM 761 C CA . ASP A 1 96 ? -5.061 -4.955 -14.892 1.00 69.94 96 ASP A CA 1
ATOM 762 C C . ASP A 1 96 ? -4.941 -3.478 -14.502 1.00 69.94 96 ASP A C 1
ATOM 764 O O . ASP A 1 96 ? -3.933 -2.831 -14.794 1.00 69.94 96 ASP A O 1
ATOM 768 N N . THR A 1 97 ? -5.895 -2.980 -13.710 1.00 69.94 97 THR A N 1
ATOM 769 C CA . THR A 1 97 ? -5.834 -1.633 -13.126 1.00 69.94 97 THR A CA 1
ATOM 770 C C . THR A 1 97 ? -4.641 -1.478 -12.183 1.00 69.94 97 THR A C 1
ATOM 772 O O . THR A 1 97 ? -3.958 -0.457 -12.203 1.00 69.94 97 THR A O 1
ATOM 775 N N . ILE A 1 98 ? -4.310 -2.496 -11.384 1.00 70.50 98 ILE A N 1
ATOM 776 C CA . ILE A 1 98 ? -3.119 -2.441 -10.520 1.00 70.50 98 ILE A CA 1
ATOM 777 C C . ILE A 1 98 ? -1.842 -2.347 -11.352 1.00 70.50 98 ILE A C 1
ATOM 779 O O . ILE A 1 98 ? -0.970 -1.528 -11.055 1.00 70.50 98 ILE A O 1
ATOM 783 N N . TYR A 1 99 ? -1.726 -3.165 -12.393 1.00 67.62 99 TYR A N 1
ATOM 784 C CA . TYR A 1 99 ? -0.547 -3.211 -13.244 1.00 67.62 99 TYR A CA 1
ATOM 785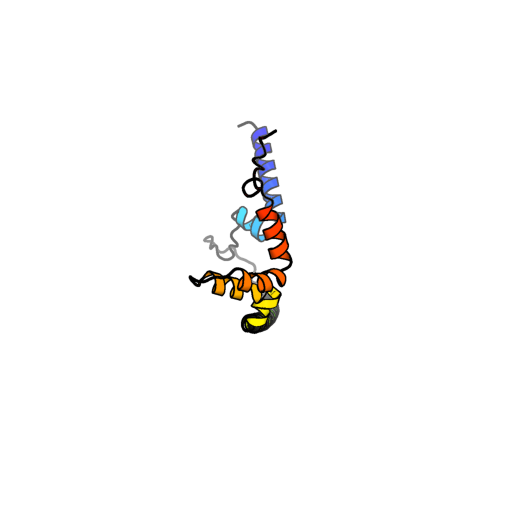 C C . TYR A 1 99 ? -0.313 -1.879 -13.970 1.00 67.62 99 TYR A C 1
ATOM 787 O O . TYR A 1 99 ? 0.801 -1.346 -13.949 1.00 67.62 99 TYR A O 1
ATOM 795 N N . HIS A 1 100 ? -1.381 -1.304 -14.526 1.00 68.12 100 HIS A N 1
ATOM 796 C CA . HIS A 1 100 ? -1.317 -0.101 -15.350 1.00 68.12 100 HIS A CA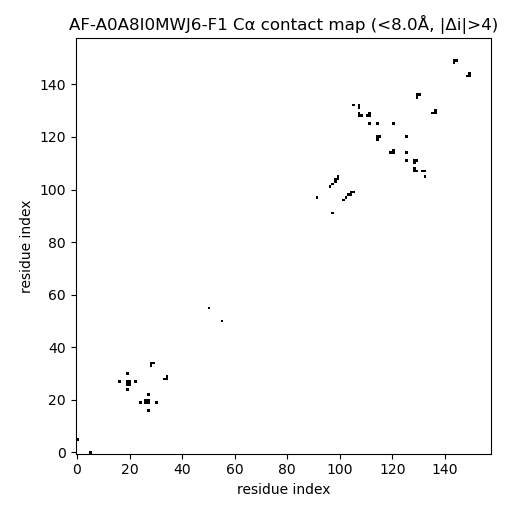 1
ATOM 797 C C . HIS A 1 100 ? -1.378 1.207 -14.550 1.00 68.12 100 HIS A C 1
ATOM 799 O O . HIS A 1 100 ? -0.618 2.127 -14.847 1.00 68.12 100 HIS A O 1
ATOM 805 N N . GLU A 1 101 ? -2.238 1.316 -13.532 1.00 66.94 101 GLU A N 1
ATOM 806 C CA . GLU A 1 101 ? -2.431 2.569 -12.781 1.00 66.94 101 GLU A CA 1
ATOM 807 C C . GLU A 1 101 ? -1.564 2.670 -11.520 1.00 66.94 101 GLU A C 1
ATOM 809 O O . GLU A 1 101 ? -1.096 3.759 -11.190 1.00 66.94 101 GLU A O 1
ATOM 814 N N . VAL A 1 102 ? -1.338 1.562 -10.800 1.00 61.56 102 VAL A N 1
ATOM 815 C CA . VAL A 1 102 ? -0.628 1.586 -9.503 1.00 61.56 102 VAL A CA 1
ATOM 816 C C . VAL A 1 102 ? 0.863 1.303 -9.665 1.00 61.56 102 VAL A C 1
ATOM 818 O O . VAL A 1 102 ? 1.689 2.014 -9.093 1.00 61.56 102 VAL A O 1
ATOM 821 N N . VAL A 1 103 ? 1.223 0.267 -10.428 1.00 68.25 103 VAL A N 1
ATOM 822 C CA . VAL A 1 103 ? 2.630 -0.083 -10.689 1.00 68.25 103 VAL A CA 1
ATOM 823 C C . VAL A 1 103 ? 3.182 0.719 -11.872 1.00 68.25 103 VAL A C 1
ATOM 825 O O . VAL A 1 103 ? 4.376 1.018 -11.906 1.00 68.25 103 VAL A O 1
ATOM 828 N N . GLY A 1 104 ? 2.321 1.123 -12.812 1.00 66.06 104 GLY A N 1
ATOM 829 C CA . GLY A 1 104 ? 2.691 2.007 -13.918 1.00 66.06 104 GLY A CA 1
ATOM 830 C C . GLY A 1 104 ? 3.708 1.389 -14.877 1.00 66.06 104 GLY A C 1
ATOM 831 O O . GLY A 1 104 ? 4.500 2.116 -15.485 1.00 66.06 104 GLY A O 1
ATOM 832 N N . ILE A 1 105 ? 3.740 0.056 -14.990 1.00 70.56 105 ILE A N 1
ATOM 833 C CA . ILE A 1 105 ? 4.643 -0.620 -15.924 1.00 70.56 105 ILE A CA 1
ATOM 834 C C . ILE A 1 105 ? 4.035 -0.498 -17.316 1.00 70.56 105 ILE A C 1
ATOM 836 O O . ILE A 1 105 ? 2.962 -1.021 -17.584 1.00 70.56 105 ILE A O 1
ATOM 840 N N . GLN A 1 106 ? 4.733 0.201 -18.205 1.00 74.12 106 GLN A N 1
ATOM 841 C CA . GLN A 1 106 ? 4.363 0.261 -19.616 1.00 74.12 106 GLN A CA 1
ATOM 842 C C . GLN A 1 106 ? 4.626 -1.104 -20.272 1.00 74.12 106 GLN A C 1
ATOM 844 O O . GLN A 1 106 ? 5.687 -1.691 -20.048 1.00 74.12 106 GLN A O 1
ATOM 849 N N . ASP A 1 107 ? 3.705 -1.576 -21.117 1.00 74.44 107 ASP A N 1
ATOM 850 C CA . ASP A 1 107 ? 3.750 -2.894 -21.789 1.00 74.44 107 ASP A CA 1
ATOM 851 C C . ASP A 1 107 ? 5.043 -3.173 -22.570 1.00 74.44 107 ASP A C 1
ATOM 853 O O . ASP A 1 107 ? 5.447 -4.319 -22.783 1.00 74.44 107 ASP A O 1
ATOM 857 N N . SER A 1 108 ? 5.736 -2.115 -22.982 1.00 78.75 108 SER A N 1
ATOM 858 C CA . SER A 1 108 ? 7.034 -2.189 -23.644 1.00 78.75 108 SER A CA 1
ATOM 859 C C . SER A 1 108 ? 8.139 -2.744 -22.736 1.00 78.75 108 SER A C 1
ATOM 861 O O . SER A 1 108 ? 9.093 -3.333 -23.243 1.00 78.75 108 SER A O 1
ATOM 863 N N . VAL A 1 109 ? 8.024 -2.627 -21.407 1.00 82.69 109 VAL A N 1
ATOM 864 C CA . VAL A 1 109 ? 9.036 -3.104 -20.448 1.00 82.69 109 VAL A CA 1
ATOM 865 C C . VAL A 1 109 ? 9.092 -4.641 -20.376 1.00 82.69 109 VAL A C 1
ATOM 867 O O . VAL A 1 109 ? 10.184 -5.180 -20.583 1.00 82.69 109 VAL A O 1
ATOM 870 N N . PRO A 1 110 ? 7.985 -5.382 -20.152 1.00 84.38 110 PRO A N 1
ATOM 871 C CA . PRO A 1 110 ? 7.985 -6.846 -20.252 1.00 84.38 110 PRO A CA 1
ATOM 872 C C . PRO A 1 110 ? 8.470 -7.351 -21.609 1.00 84.38 110 PRO A C 1
ATOM 874 O O . PRO A 1 110 ? 9.301 -8.252 -21.663 1.00 84.38 110 PRO A O 1
ATOM 877 N N . ALA A 1 111 ? 8.033 -6.715 -22.701 1.00 84.44 111 ALA A N 1
ATOM 878 C CA . ALA A 1 111 ? 8.448 -7.091 -24.050 1.00 84.44 111 ALA A CA 1
ATOM 879 C C . ALA A 1 111 ? 9.968 -6.950 -24.257 1.00 84.44 111 ALA A C 1
ATOM 881 O O . ALA A 1 111 ? 10.594 -7.794 -24.901 1.00 84.44 111 ALA A O 1
ATOM 882 N N . ILE A 1 112 ? 10.587 -5.911 -23.682 1.00 86.62 112 ILE A N 1
ATOM 883 C CA . ILE A 1 112 ? 12.048 -5.756 -23.674 1.00 86.62 112 ILE A CA 1
ATOM 884 C C . ILE A 1 112 ? 12.706 -6.893 -22.885 1.00 86.62 112 ILE A C 1
ATOM 886 O O . ILE A 1 112 ? 13.668 -7.485 -23.379 1.00 86.62 112 ILE A O 1
ATOM 890 N N . PHE A 1 113 ? 12.199 -7.225 -21.694 1.00 86.56 113 PHE A N 1
ATOM 891 C CA . PHE A 1 113 ? 12.748 -8.320 -20.888 1.00 86.56 113 PHE A CA 1
ATOM 892 C C . PHE A 1 113 ? 12.642 -9.676 -21.591 1.00 86.56 113 PHE A C 1
ATOM 894 O O . PHE A 1 113 ? 13.621 -10.424 -21.598 1.00 86.56 113 PHE A O 1
ATOM 901 N N . ASP A 1 114 ? 11.524 -9.955 -22.257 1.00 86.62 114 ASP A N 1
ATOM 902 C CA . ASP A 1 114 ? 11.332 -11.181 -23.034 1.00 86.62 114 ASP A CA 1
ATOM 903 C C . ASP A 1 114 ? 12.318 -11.275 -24.203 1.00 86.62 114 ASP A C 1
ATOM 905 O O . ASP A 1 114 ? 12.909 -12.328 -24.448 1.00 86.62 114 ASP A O 1
ATOM 909 N N . ILE A 1 115 ? 12.563 -10.166 -24.912 1.00 86.31 115 ILE A N 1
ATOM 910 C CA . ILE A 1 115 ? 13.551 -10.133 -25.999 1.00 86.31 115 I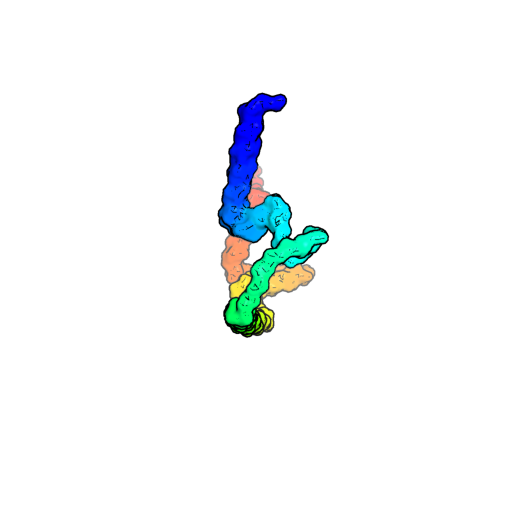LE A CA 1
ATOM 911 C C . ILE A 1 115 ? 14.967 -10.355 -25.457 1.00 86.31 115 ILE A C 1
ATOM 913 O O . ILE A 1 115 ? 15.741 -11.089 -26.075 1.00 86.31 115 ILE A O 1
ATOM 917 N N . LEU A 1 116 ? 15.308 -9.746 -24.319 1.00 85.56 116 LEU A N 1
ATOM 918 C CA . LEU A 1 116 ? 16.618 -9.893 -23.676 1.00 85.56 116 LEU A CA 1
ATOM 919 C C . LEU A 1 116 ? 16.841 -11.291 -23.082 1.00 85.56 116 LEU A C 1
ATOM 921 O O . LEU A 1 116 ? 17.985 -11.738 -23.002 1.00 85.56 116 LEU A O 1
ATOM 925 N N . ALA A 1 117 ? 15.774 -11.994 -22.697 1.00 86.94 117 ALA A N 1
ATOM 926 C CA . ALA A 1 117 ? 15.847 -13.364 -22.194 1.00 86.94 117 ALA A CA 1
ATOM 927 C C . ALA A 1 117 ? 16.231 -14.385 -23.286 1.00 86.94 117 ALA A C 1
ATOM 929 O O . ALA A 1 117 ? 16.712 -15.478 -22.978 1.00 86.94 117 ALA A O 1
ATOM 930 N N . VAL A 1 118 ? 16.056 -14.043 -24.568 1.00 85.44 118 VAL A N 1
ATOM 931 C CA . VAL A 1 118 ? 16.401 -14.913 -25.701 1.00 85.44 118 VAL A CA 1
ATOM 932 C C . VAL A 1 118 ? 17.851 -14.685 -26.143 1.00 85.44 118 VAL A C 1
ATOM 934 O O . VAL A 1 118 ? 18.323 -13.560 -26.285 1.00 85.44 118 VAL A O 1
ATOM 937 N N . ARG A 1 119 ? 18.562 -15.772 -26.482 1.00 72.81 119 ARG A N 1
ATOM 938 C CA . ARG A 1 119 ? 19.972 -15.764 -26.942 1.00 72.81 119 ARG A CA 1
ATOM 939 C C . ARG A 1 119 ? 20.229 -14.935 -28.219 1.00 72.81 119 ARG A C 1
ATOM 941 O O . ARG A 1 119 ? 21.378 -14.692 -28.573 1.00 72.81 119 ARG A O 1
ATOM 948 N N . SER A 1 120 ? 19.172 -14.520 -28.912 1.00 72.38 120 SER A N 1
ATOM 949 C CA . SER A 1 120 ? 19.184 -13.820 -30.202 1.00 72.38 120 SER A CA 1
ATOM 950 C C . SER A 1 120 ? 18.527 -12.438 -30.113 1.00 72.38 120 SER A C 1
ATOM 952 O O . SER A 1 120 ? 17.789 -12.039 -31.016 1.00 72.38 120 SER A O 1
ATOM 954 N N . ALA A 1 121 ? 18.755 -11.708 -2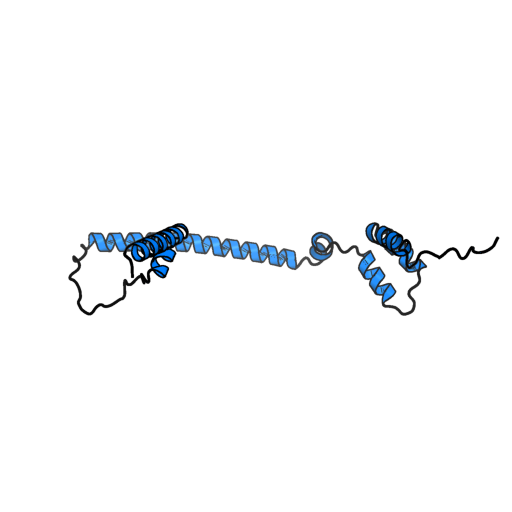9.022 1.00 79.25 121 ALA A N 1
ATOM 955 C CA . ALA A 1 121 ? 18.305 -10.327 -28.900 1.00 79.25 121 ALA A CA 1
ATOM 956 C C . ALA A 1 121 ? 18.979 -9.446 -29.970 1.00 79.25 121 ALA A C 1
ATOM 958 O O . ALA A 1 121 ? 20.205 -9.367 -30.050 1.00 79.25 121 ALA A O 1
ATOM 959 N N . SER A 1 122 ? 18.181 -8.781 -30.810 1.00 80.50 122 SER A N 1
ATOM 960 C CA . SER A 1 122 ? 18.674 -7.874 -31.854 1.00 80.50 122 SER A CA 1
ATOM 961 C C . SER A 1 122 ? 18.345 -6.425 -31.512 1.00 80.50 122 SER A C 1
ATOM 963 O O . SER A 1 122 ? 17.190 -6.121 -31.211 1.00 80.50 122 SER A O 1
ATOM 965 N N . VAL A 1 123 ? 19.317 -5.521 -31.661 1.00 81.25 123 VAL A N 1
ATOM 966 C CA . VAL A 1 123 ? 19.155 -4.083 -31.370 1.00 81.25 123 VAL A CA 1
ATOM 967 C C . VAL A 1 123 ? 17.984 -3.467 -32.144 1.00 81.25 123 VAL A C 1
ATOM 969 O O . VAL A 1 123 ? 17.180 -2.763 -31.548 1.00 81.25 123 VAL A O 1
ATOM 972 N N . GLY A 1 124 ? 17.795 -3.831 -33.417 1.00 83.56 124 GLY A N 1
ATOM 973 C CA . GLY A 1 124 ? 16.680 -3.322 -34.231 1.00 83.56 124 GLY A CA 1
ATOM 974 C C . GLY A 1 124 ? 15.279 -3.745 -33.762 1.00 83.56 124 GLY A C 1
ATOM 975 O O . GLY A 1 124 ? 14.298 -3.138 -34.170 1.00 83.56 124 GLY A O 1
ATOM 976 N N . ARG A 1 125 ? 15.163 -4.760 -32.890 1.00 81.50 125 ARG A N 1
ATOM 977 C CA . ARG A 1 125 ? 13.891 -5.130 -32.235 1.00 81.50 125 ARG A CA 1
ATOM 978 C C . ARG A 1 125 ? 13.677 -4.394 -30.913 1.00 81.50 125 ARG A C 1
ATOM 980 O O . ARG A 1 125 ? 12.538 -4.244 -30.495 1.00 81.50 125 ARG A O 1
ATOM 987 N N . LEU A 1 126 ? 14.757 -3.958 -30.266 1.00 85.00 126 LEU A N 1
ATOM 988 C CA . LEU A 1 126 ? 14.712 -3.215 -29.006 1.00 85.00 126 LEU A CA 1
ATOM 989 C C . LEU A 1 126 ? 14.492 -1.718 -29.238 1.00 85.00 126 LEU A C 1
ATOM 991 O O . LEU A 1 126 ? 13.786 -1.085 -28.467 1.00 85.00 126 LEU A O 1
ATOM 995 N N . GLU A 1 127 ? 15.059 -1.164 -30.309 1.00 85.50 127 GLU A N 1
ATOM 996 C CA . GLU A 1 127 ? 14.975 0.258 -30.656 1.00 85.50 127 GLU A CA 1
ATOM 997 C C . GLU A 1 127 ? 13.542 0.834 -30.682 1.00 85.50 127 GLU A C 1
ATOM 999 O O . GLU A 1 127 ? 13.328 1.845 -30.013 1.00 85.50 127 GLU A O 1
ATOM 1004 N N . PRO A 1 128 ? 12.537 0.221 -31.346 1.00 87.25 128 PRO A N 1
ATOM 1005 C CA . PRO A 1 128 ? 11.170 0.750 -31.311 1.00 87.25 128 PRO A CA 1
ATOM 1006 C C . PRO A 1 128 ? 10.568 0.725 -29.898 1.00 87.25 128 PRO A C 1
ATOM 1008 O O . PRO A 1 128 ? 9.999 1.720 -29.467 1.00 87.25 128 PRO A O 1
ATOM 1011 N N . LEU A 1 129 ? 10.781 -0.356 -29.139 1.00 85.38 129 LEU A N 1
ATOM 1012 C CA . LEU A 1 129 ? 10.248 -0.496 -27.779 1.00 85.38 129 LEU A CA 1
ATOM 1013 C C . LEU A 1 129 ? 10.865 0.522 -26.815 1.00 85.38 129 LEU A C 1
ATOM 1015 O O . LEU A 1 129 ? 10.173 1.100 -25.985 1.00 85.38 129 LEU A O 1
ATOM 1019 N N . VAL A 1 130 ? 12.171 0.766 -26.934 1.00 85.12 130 VAL A N 1
ATOM 1020 C CA . VAL A 1 130 ? 12.893 1.760 -26.131 1.00 85.12 130 VAL A CA 1
ATOM 1021 C C . VAL A 1 130 ? 12.464 3.186 -26.487 1.00 85.12 130 VAL A C 1
ATOM 1023 O O . VAL A 1 130 ? 12.413 4.034 -25.599 1.00 85.12 130 VAL A O 1
ATOM 1026 N N . ASN A 1 131 ? 12.133 3.457 -27.752 1.00 84.69 131 ASN A N 1
ATOM 1027 C CA . ASN A 1 131 ? 11.642 4.769 -28.180 1.00 84.69 131 ASN A CA 1
ATOM 1028 C C . ASN A 1 131 ? 10.243 5.083 -27.630 1.00 84.69 131 ASN A C 1
ATOM 1030 O O . ASN A 1 131 ? 9.969 6.244 -27.322 1.00 84.69 131 ASN A O 1
ATOM 1034 N N . ASP A 1 132 ? 9.401 4.067 -27.431 1.00 84.06 132 ASP A N 1
ATOM 1035 C CA . ASP A 1 132 ? 8.107 4.225 -26.753 1.00 84.06 132 ASP A CA 1
ATOM 1036 C C . ASP A 1 132 ? 8.286 4.597 -25.261 1.00 84.06 132 ASP A C 1
ATOM 1038 O O . ASP A 1 132 ? 7.450 5.277 -24.662 1.00 84.06 132 ASP A O 1
ATOM 1042 N N . LEU A 1 133 ? 9.429 4.234 -24.664 1.00 86.12 133 LEU A N 1
ATOM 1043 C CA . LEU A 1 133 ? 9.815 4.528 -23.279 1.00 86.12 133 LEU A CA 1
ATOM 1044 C C . LEU A 1 133 ? 10.682 5.797 -23.181 1.00 86.12 133 LEU A C 1
ATOM 1046 O O . LEU A 1 133 ? 11.905 5.747 -23.020 1.00 86.12 133 LEU A O 1
ATOM 1050 N N . SER A 1 134 ? 10.045 6.970 -23.186 1.00 81.94 134 SER A N 1
ATOM 1051 C CA . SER A 1 134 ? 10.751 8.268 -23.151 1.00 81.94 134 SER A CA 1
ATOM 1052 C C . SER A 1 134 ? 11.694 8.479 -21.948 1.00 81.94 134 SER A C 1
ATOM 1054 O O . SER A 1 134 ? 12.665 9.238 -22.031 1.00 81.94 134 SER A O 1
ATOM 1056 N N . TRP A 1 135 ? 11.437 7.835 -20.806 1.00 86.69 135 TRP A N 1
ATOM 1057 C CA . TRP A 1 135 ? 12.343 7.863 -19.654 1.00 86.69 135 TRP A CA 1
ATOM 1058 C C . TRP A 1 135 ? 13.573 6.974 -19.881 1.00 86.69 135 TRP A C 1
ATOM 1060 O O . TRP A 1 135 ? 14.689 7.411 -19.613 1.00 86.69 135 TRP A O 1
ATOM 1070 N N . LEU A 1 136 ? 13.391 5.781 -20.452 1.00 85.12 136 LEU A N 1
ATOM 1071 C CA . LEU A 1 136 ? 14.467 4.821 -20.691 1.00 85.12 136 LEU A CA 1
ATOM 1072 C C . LEU A 1 136 ? 15.440 5.339 -21.750 1.00 85.12 136 LEU A C 1
ATOM 1074 O O . LEU A 1 136 ? 16.651 5.257 -21.563 1.00 85.12 136 LEU A O 1
ATOM 1078 N N . GLY A 1 137 ? 14.927 5.941 -22.826 1.00 85.25 137 GLY A N 1
ATOM 1079 C CA . GLY A 1 137 ? 15.765 6.570 -23.847 1.00 85.25 137 GLY A CA 1
ATOM 1080 C C . GLY A 1 137 ? 16.680 7.659 -23.272 1.00 85.25 137 GLY A C 1
ATOM 1081 O O . GLY A 1 137 ? 17.871 7.699 -23.585 1.00 85.25 137 GLY A O 1
ATOM 1082 N N . ARG A 1 138 ? 16.163 8.504 -22.366 1.00 86.38 138 ARG A N 1
ATOM 1083 C CA . ARG A 1 138 ? 16.962 9.542 -21.686 1.00 86.38 138 ARG A CA 1
ATOM 1084 C C . ARG A 1 138 ? 18.055 8.942 -20.803 1.00 86.38 138 ARG A C 1
ATOM 1086 O O . ARG A 1 138 ? 19.203 9.382 -20.880 1.00 86.38 138 ARG A O 1
ATOM 1093 N N . GLU 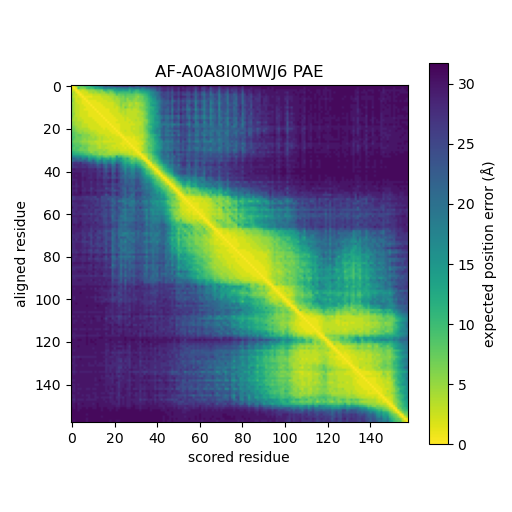A 1 139 ? 17.717 7.924 -20.017 1.00 87.12 139 GLU A N 1
ATOM 1094 C CA . GLU A 1 139 ? 18.676 7.231 -19.150 1.00 87.12 139 GLU A CA 1
ATOM 1095 C C . GLU A 1 139 ? 19.759 6.501 -19.955 1.00 87.12 139 GLU A C 1
ATOM 1097 O O . GLU A 1 139 ? 20.935 6.576 -19.610 1.00 87.12 139 GLU A O 1
ATOM 1102 N N . LEU A 1 140 ? 19.411 5.868 -21.079 1.00 88.00 140 LEU A N 1
ATOM 1103 C CA . LEU A 1 140 ? 20.386 5.214 -21.959 1.00 88.00 140 LEU A CA 1
ATOM 1104 C C . LEU A 1 140 ? 21.357 6.215 -22.595 1.00 88.00 140 LEU A C 1
ATOM 1106 O O . LEU A 1 140 ? 22.560 5.956 -22.654 1.00 88.00 140 LEU A O 1
ATOM 1110 N N . VAL A 1 141 ? 20.869 7.380 -23.028 1.00 88.19 141 VAL A N 1
ATOM 1111 C CA . VAL A 1 141 ? 21.734 8.458 -23.533 1.00 88.19 141 VAL A CA 1
ATOM 1112 C C . VAL A 1 141 ? 22.659 8.970 -22.427 1.00 88.19 141 VAL A C 1
ATOM 1114 O O . VAL A 1 141 ? 23.854 9.160 -22.662 1.00 88.19 141 VAL A O 1
ATOM 1117 N N . SER A 1 142 ? 22.139 9.158 -21.212 1.00 89.06 142 SER A N 1
ATOM 1118 C CA . SER A 1 142 ? 22.939 9.533 -20.039 1.00 89.06 142 SER A CA 1
ATOM 1119 C C . SER A 1 142 ? 24.027 8.493 -19.741 1.00 89.06 142 SER A C 1
ATOM 1121 O O . SER A 1 142 ? 25.201 8.842 -19.596 1.00 89.06 142 SER A O 1
ATOM 1123 N N . LEU A 1 143 ? 23.663 7.207 -19.761 1.00 89.38 143 LEU A N 1
ATOM 1124 C CA . LEU A 1 143 ? 24.559 6.077 -19.531 1.00 89.38 143 LEU A CA 1
ATOM 1125 C C . LEU A 1 143 ? 25.706 6.053 -20.546 1.00 89.38 143 LEU A C 1
ATOM 1127 O O . LEU A 1 143 ? 26.868 5.980 -20.152 1.00 89.38 143 LEU A O 1
ATOM 1131 N N . VAL A 1 144 ? 25.413 6.161 -21.845 1.00 87.62 144 VAL A N 1
ATOM 1132 C CA . VAL A 1 144 ? 26.442 6.165 -22.904 1.00 87.62 144 VAL A CA 1
ATOM 1133 C C . VAL A 1 144 ? 27.374 7.377 -22.788 1.00 87.62 144 VAL A C 1
ATOM 1135 O O . VAL A 1 144 ? 28.554 7.291 -23.136 1.00 87.62 144 VAL A O 1
ATOM 1138 N N . ASN A 1 145 ? 26.879 8.494 -22.254 1.00 88.25 145 ASN A N 1
ATOM 1139 C CA . ASN A 1 145 ? 27.668 9.703 -22.031 1.00 88.25 145 ASN A CA 1
ATOM 1140 C C . ASN A 1 145 ? 28.569 9.647 -20.783 1.00 88.25 145 ASN A C 1
ATOM 1142 O O . ASN A 1 145 ? 29.370 10.567 -20.578 1.00 88.25 145 ASN A O 1
ATOM 1146 N N . LEU A 1 146 ? 28.498 8.587 -19.966 1.00 89.88 146 LEU A N 1
ATOM 1147 C CA . LEU A 1 146 ? 29.382 8.429 -18.811 1.00 89.88 146 LEU A CA 1
ATOM 1148 C C . LEU A 1 146 ? 30.866 8.368 -19.232 1.00 89.88 146 LEU A C 1
ATOM 1150 O O . LEU A 1 146 ? 31.204 7.786 -20.270 1.00 89.88 146 LEU A O 1
ATOM 1154 N N . PRO A 1 147 ? 31.796 8.888 -18.401 1.00 84.81 147 PRO A N 1
ATOM 1155 C CA . PRO A 1 147 ? 33.228 8.940 -18.719 1.00 84.81 147 PRO A CA 1
ATOM 1156 C C . PRO A 1 147 ? 33.855 7.591 -19.097 1.00 84.81 147 PRO A C 1
ATOM 1158 O O . PRO A 1 147 ? 34.809 7.555 -19.868 1.00 84.81 147 PRO A O 1
ATOM 1161 N N . GLN A 1 148 ? 33.314 6.491 -18.566 1.00 84.44 148 GLN A N 1
ATOM 1162 C CA . GLN A 1 148 ? 33.793 5.128 -18.804 1.00 84.44 148 GLN A CA 1
ATOM 1163 C C . GLN A 1 148 ? 33.479 4.586 -20.208 1.00 84.44 148 GLN A C 1
ATOM 1165 O O . GLN A 1 148 ? 34.233 3.764 -20.720 1.00 84.44 148 GLN A O 1
ATOM 1170 N N . TYR A 1 149 ? 32.401 5.060 -20.842 1.00 84.75 149 TYR A N 1
ATOM 1171 C CA . TYR A 1 149 ? 31.980 4.638 -22.186 1.00 84.75 149 TYR A CA 1
ATOM 1172 C C . TYR A 1 149 ? 32.323 5.667 -23.264 1.00 84.7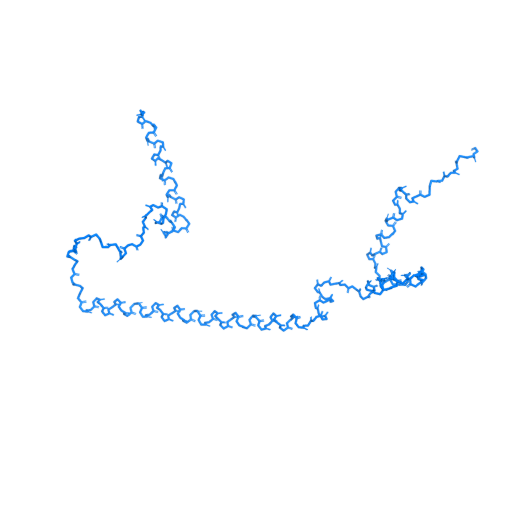5 149 TYR A C 1
ATOM 1174 O O . TYR A 1 149 ? 32.309 5.359 -24.459 1.00 84.75 149 TYR A O 1
ATOM 1182 N N . ARG A 1 150 ? 32.679 6.891 -22.857 1.00 79.88 150 ARG A N 1
ATOM 1183 C CA . ARG A 1 150 ? 33.153 7.928 -23.766 1.00 79.88 150 ARG A CA 1
ATOM 1184 C C . ARG A 1 150 ? 34.398 7.427 -24.492 1.00 79.88 150 ARG A C 1
ATOM 1186 O O . ARG A 1 150 ? 35.422 7.145 -23.870 1.00 79.88 150 ARG A O 1
ATOM 1193 N N . LYS A 1 151 ? 34.338 7.357 -25.827 1.00 77.06 151 LYS A N 1
ATOM 1194 C CA . LYS A 1 151 ? 35.520 7.077 -26.650 1.00 77.06 151 LYS A CA 1
ATOM 1195 C C . LYS A 1 151 ? 36.607 8.085 -26.272 1.00 77.06 151 LYS A C 1
ATOM 1197 O O . LYS A 1 151 ? 36.462 9.282 -26.523 1.00 77.06 151 LYS A O 1
ATOM 1202 N N . LYS A 1 152 ? 37.696 7.612 -25.655 1.00 66.75 152 LYS A N 1
ATOM 1203 C CA . LYS A 1 152 ? 38.930 8.393 -25.570 1.00 66.75 152 LYS A CA 1
ATOM 1204 C C . LYS A 1 152 ? 39.343 8.622 -27.011 1.00 66.75 152 LYS A C 1
ATOM 1206 O O . LYS A 1 152 ? 39.726 7.677 -27.694 1.00 66.75 152 LYS A O 1
ATOM 1211 N N . ASN A 1 153 ? 39.203 9.852 -27.494 1.00 60.75 153 ASN A N 1
ATOM 1212 C CA . ASN A 1 153 ? 39.787 10.238 -28.764 1.00 60.75 153 ASN A CA 1
ATOM 1213 C C . ASN A 1 153 ? 41.295 10.009 -28.632 1.00 60.75 153 ASN A C 1
ATOM 1215 O O . ASN A 1 153 ? 42.013 10.859 -28.112 1.00 60.75 153 ASN A O 1
ATOM 1219 N N . SER A 1 154 ? 41.782 8.854 -29.083 1.00 52.81 154 SER A N 1
ATOM 1220 C CA . SER A 1 154 ? 43.190 8.635 -29.373 1.00 52.81 154 SER A CA 1
ATOM 1221 C C . SER A 1 154 ? 43.516 9.449 -30.624 1.00 52.81 154 SER A C 1
ATOM 1223 O O . SER A 1 154 ? 43.666 8.926 -31.724 1.00 52.81 154 SER A O 1
ATOM 1225 N N . LYS A 1 155 ? 43.555 10.769 -30.465 1.00 56.00 155 LYS A N 1
ATOM 1226 C CA . LYS A 1 155 ? 44.274 11.669 -31.357 1.00 56.00 155 LYS A CA 1
ATOM 1227 C C . LYS A 1 155 ? 45.385 12.318 -30.546 1.00 56.00 155 LYS A C 1
ATOM 1229 O O . LYS A 1 155 ? 45.412 13.520 -30.337 1.00 56.00 155 LYS A O 1
ATOM 1234 N N . ALA A 1 156 ? 46.306 11.474 -30.091 1.00 53.47 156 ALA A N 1
ATOM 1235 C CA . ALA A 1 156 ? 47.710 11.827 -30.166 1.00 53.47 156 ALA A CA 1
ATOM 1236 C C . ALA A 1 156 ? 48.143 11.491 -31.600 1.00 53.47 156 ALA A C 1
ATOM 1238 O O . ALA A 1 156 ? 48.316 10.318 -31.908 1.00 53.47 156 ALA A O 1
ATOM 1239 N N . SER A 1 157 ? 48.175 12.486 -32.490 1.00 45.19 157 SER A N 1
ATOM 1240 C CA . SER A 1 157 ? 49.068 12.564 -33.663 1.00 45.19 157 SER A CA 1
ATOM 1241 C C . SER A 1 157 ? 48.644 13.740 -34.553 1.00 45.19 157 SER A C 1
ATOM 1243 O O . SER A 1 157 ? 47.795 13.596 -35.435 1.00 45.19 157 SER A O 1
ATOM 1245 N N . LYS A 1 158 ? 49.175 14.927 -34.261 1.00 37.69 158 LYS A N 1
ATOM 1246 C CA . LYS A 1 158 ? 50.136 15.666 -35.094 1.00 37.69 158 LYS A CA 1
ATOM 1247 C C . LYS A 1 158 ? 50.442 17.003 -34.436 1.00 37.69 158 LYS A C 1
ATOM 1249 O O . LYS A 1 158 ? 49.475 17.661 -33.999 1.00 37.69 158 LYS A O 1
#

pLDDT: mean 77.58, std 12.72, range [37.69, 94.69]

Mean predicted aligned error: 19.52 Å

Foldseek 3Di:
DDVVVVVVVVVVVVVVLVVQVVVHPVSSCVVVVNDVPPPDCPPDDDDDPDDDPVRVVVVVVVVVVVVVVVVVVVVVVVVVVVVVVVVVVVVVVPVVCCVCPVVNDDPLVVVLVVLVVDPDNDPVVNVVSCVVVPVSVVVVVVVCPDPVNPPPPPPPDD